Protein AF-A0A177SA13-F1 (afdb_monomer)

Structure (mmCIF, N/CA/C/O backbone):
data_AF-A0A177SA13-F1
#
_entry.id   AF-A0A177SA13-F1
#
loop_
_atom_site.group_PDB
_atom_site.id
_atom_site.type_symbol
_atom_site.label_atom_id
_atom_site.label_alt_id
_atom_site.label_comp_id
_atom_site.label_asym_id
_atom_site.label_entity_id
_atom_site.label_seq_id
_atom_site.pdbx_PDB_ins_code
_atom_site.Cartn_x
_atom_site.Cartn_y
_atom_site.Cartn_z
_atom_site.occupancy
_atom_site.B_iso_or_equiv
_atom_site.auth_seq_id
_atom_site.auth_comp_id
_atom_site.auth_asym_id
_atom_site.auth_atom_id
_atom_site.pdbx_PDB_model_num
ATOM 1 N N . MET A 1 1 ? -28.530 29.127 20.887 1.00 48.41 1 MET A N 1
ATOM 2 C CA . MET A 1 1 ? -27.396 28.329 21.406 1.00 48.41 1 MET A CA 1
ATOM 3 C C . MET A 1 1 ? -26.901 27.435 20.284 1.00 48.41 1 MET A C 1
ATOM 5 O O . MET A 1 1 ? -27.705 26.696 19.733 1.00 48.41 1 MET A O 1
ATOM 9 N N . LYS A 1 2 ? -25.630 27.547 19.887 1.00 66.88 2 LYS A N 1
ATOM 10 C CA . LYS A 1 2 ? -25.045 26.682 18.854 1.00 66.88 2 LYS A CA 1
ATOM 11 C C . LYS A 1 2 ? -24.592 25.411 19.572 1.00 66.88 2 LYS A C 1
ATOM 13 O O . LYS A 1 2 ? -23.733 25.512 20.444 1.00 66.88 2 LYS A O 1
ATOM 18 N N . LYS A 1 3 ? -25.201 24.255 19.297 1.00 70.44 3 LYS A N 1
ATOM 19 C CA . LYS A 1 3 ? -24.661 22.980 19.791 1.00 70.44 3 LYS A CA 1
ATOM 20 C C . LYS A 1 3 ? -23.243 22.859 19.227 1.00 70.44 3 LYS A C 1
ATOM 22 O O . LYS A 1 3 ? -23.078 22.957 18.014 1.00 70.44 3 LYS A O 1
ATOM 27 N N . LEU A 1 4 ? -22.243 22.717 20.095 1.00 77.56 4 LEU A N 1
ATOM 28 C CA . LEU A 1 4 ? -20.902 22.334 19.663 1.00 77.56 4 LEU A CA 1
ATOM 29 C C . LEU A 1 4 ? -21.035 20.942 19.049 1.00 77.56 4 LEU A C 1
ATOM 31 O O . LEU A 1 4 ? -21.425 19.998 19.737 1.00 77.56 4 LEU A O 1
ATOM 35 N N . VAL A 1 5 ? -20.827 20.855 17.738 1.00 82.69 5 VAL A N 1
ATOM 36 C CA . VAL A 1 5 ? -20.756 19.574 17.041 1.00 82.69 5 VAL A CA 1
ATOM 37 C C . VAL A 1 5 ? -19.411 18.964 17.436 1.00 82.69 5 VAL A C 1
ATOM 39 O O . VAL A 1 5 ? -18.399 19.647 17.279 1.00 82.69 5 VAL A O 1
ATOM 42 N N . PRO A 1 6 ? -19.381 17.748 18.006 1.00 82.81 6 PRO A N 1
ATOM 43 C CA . PRO A 1 6 ? -18.126 17.061 18.262 1.00 82.81 6 PRO A CA 1
ATOM 44 C C . PRO A 1 6 ? -17.381 16.850 16.947 1.00 82.81 6 PRO A C 1
ATOM 46 O O . PRO A 1 6 ? -18.014 16.562 15.927 1.00 82.81 6 PRO A O 1
ATOM 49 N N . ASP A 1 7 ? -16.056 16.960 16.980 1.00 82.31 7 ASP A N 1
ATOM 50 C CA . ASP A 1 7 ? -15.249 16.585 15.826 1.00 82.31 7 ASP A CA 1
ATOM 51 C C . ASP A 1 7 ? -15.524 15.122 15.442 1.00 82.31 7 ASP A C 1
ATOM 53 O O . ASP A 1 7 ? -15.719 14.272 16.325 1.00 82.31 7 ASP A O 1
ATOM 57 N N . PRO A 1 8 ? -15.567 14.808 14.135 1.00 82.06 8 PRO A N 1
ATOM 58 C CA . PRO A 1 8 ? -15.718 13.437 13.689 1.00 82.06 8 PRO A CA 1
ATOM 59 C C . PRO A 1 8 ? -14.547 12.587 14.204 1.00 82.06 8 PRO A C 1
ATOM 61 O O . PRO A 1 8 ? -13.424 13.083 14.340 1.00 82.06 8 PRO A O 1
ATOM 64 N N . PRO A 1 9 ? -14.789 11.298 14.495 1.00 85.88 9 PRO A N 1
ATOM 65 C CA . PRO A 1 9 ? -13.735 10.412 14.956 1.00 85.88 9 PRO A CA 1
ATOM 66 C C . PRO A 1 9 ? -12.628 10.329 13.905 1.00 85.88 9 PRO A C 1
ATOM 68 O O . PRO A 1 9 ? -12.895 10.187 12.709 1.00 85.88 9 PRO A O 1
ATOM 71 N N . ARG A 1 10 ? -11.377 10.400 14.364 1.00 88.44 10 ARG A N 1
ATOM 72 C 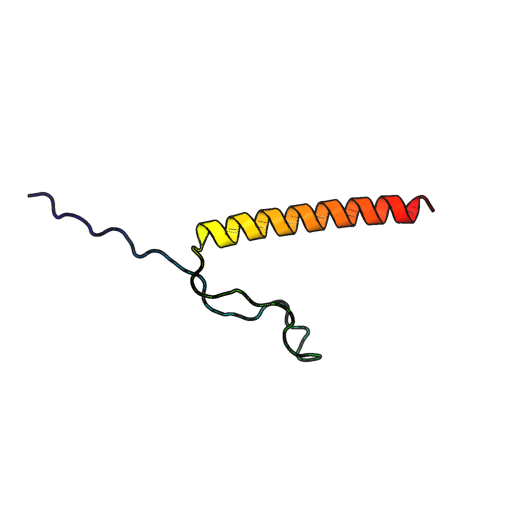CA . ARG A 1 10 ? -10.218 10.155 13.507 1.00 88.44 10 ARG A CA 1
ATOM 73 C C . ARG A 1 10 ? -10.225 8.696 13.081 1.00 88.44 10 ARG A C 1
ATOM 75 O O . ARG A 1 10 ? -10.353 7.807 13.920 1.00 88.44 10 ARG A O 1
ATOM 82 N N . LEU A 1 11 ? -10.101 8.469 11.781 1.00 93.94 11 LEU A N 1
ATOM 83 C CA . LEU A 1 11 ? -10.020 7.125 11.240 1.00 93.94 11 LEU A CA 1
ATOM 84 C C . LEU A 1 11 ? -8.562 6.680 11.252 1.00 93.94 11 LEU A C 1
ATOM 86 O O . LEU A 1 11 ? -7.694 7.379 10.727 1.00 93.94 11 LEU A O 1
ATOM 90 N N . THR A 1 12 ? -8.313 5.511 11.832 1.00 96.62 12 THR A N 1
ATOM 91 C CA . THR A 1 12 ? -6.988 4.903 11.875 1.00 96.62 12 THR A CA 1
ATOM 92 C C . THR A 1 12 ? -6.974 3.555 11.173 1.00 96.62 12 THR A C 1
ATOM 94 O O . THR A 1 12 ? -8.001 2.892 11.007 1.00 96.62 12 THR A O 1
ATOM 97 N N . THR A 1 13 ? -5.793 3.157 10.722 1.00 96.12 13 THR A N 1
ATOM 98 C CA . THR A 1 13 ? -5.559 1.852 10.119 1.00 96.12 13 THR A CA 1
ATOM 99 C C . THR A 1 13 ? -5.745 0.727 11.133 1.00 96.12 13 THR A C 1
ATOM 101 O O . THR A 1 13 ? -5.556 0.896 12.340 1.00 96.12 13 THR A O 1
ATOM 104 N N . VAL A 1 14 ? -6.065 -0.460 10.621 1.00 95.75 14 VAL A N 1
ATOM 105 C CA . VAL A 1 14 ? -6.198 -1.693 11.404 1.00 95.75 14 VAL A CA 1
ATOM 106 C C . VAL A 1 14 ? -5.197 -2.708 10.875 1.00 95.75 14 VAL A C 1
ATOM 108 O O . VAL A 1 14 ? -4.946 -2.749 9.665 1.00 95.75 14 VAL A O 1
ATOM 111 N N . HIS A 1 15 ? -4.638 -3.537 11.756 1.00 96.19 15 HIS A N 1
ATOM 112 C CA . HIS A 1 15 ? -3.663 -4.533 11.338 1.00 96.19 15 HIS A CA 1
ATOM 113 C C . HIS A 1 15 ? -4.276 -5.501 10.323 1.00 96.19 15 HIS A C 1
ATOM 115 O O . HIS A 1 15 ? -5.203 -6.243 10.640 1.00 96.19 15 HIS A O 1
ATOM 121 N N . THR A 1 16 ? -3.770 -5.469 9.090 1.00 93.75 16 THR A N 1
ATOM 122 C CA . THR A 1 16 ? -4.333 -6.242 7.977 1.00 93.75 16 THR A CA 1
ATOM 123 C C . THR A 1 16 ? -3.222 -6.705 7.049 1.00 93.75 16 THR A C 1
ATOM 125 O O . THR A 1 16 ? -2.433 -5.897 6.562 1.00 93.75 16 THR A O 1
ATOM 128 N N . HIS A 1 17 ? -3.153 -8.006 6.781 1.00 92.56 17 HIS A N 1
ATOM 129 C CA . HIS A 1 17 ? -2.227 -8.558 5.794 1.00 92.56 17 HIS A CA 1
ATOM 130 C C . HIS A 1 17 ? -2.654 -8.183 4.371 1.00 92.56 17 HIS A C 1
ATOM 132 O O . HIS A 1 17 ? -3.843 -8.169 4.058 1.00 92.56 17 HIS A O 1
ATOM 138 N N . PHE A 1 18 ? -1.687 -7.920 3.492 1.00 85.69 18 PHE A N 1
ATOM 139 C CA . PHE A 1 18 ? -1.946 -7.678 2.073 1.00 85.69 18 PHE A CA 1
ATOM 140 C C . PHE A 1 18 ? -0.892 -8.365 1.200 1.00 85.69 18 PHE A C 1
ATOM 142 O O . PHE A 1 18 ? 0.116 -8.858 1.703 1.00 85.69 18 PHE A O 1
ATO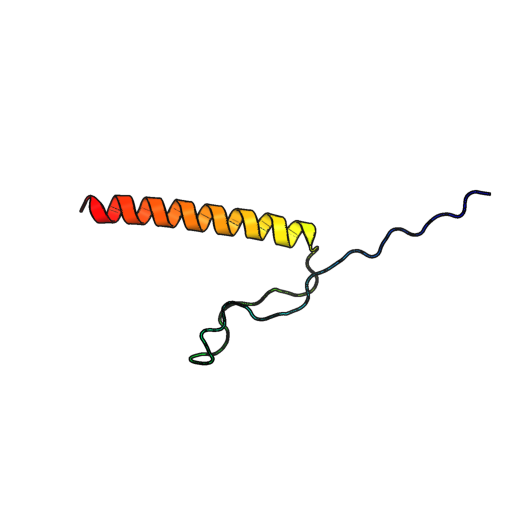M 149 N N . ALA A 1 19 ? -1.155 -8.445 -0.109 1.00 78.25 19 ALA A N 1
ATOM 150 C CA . ALA A 1 19 ? -0.340 -9.207 -1.061 1.00 78.25 19 ALA A CA 1
ATOM 151 C C . ALA A 1 19 ? -0.196 -10.697 -0.677 1.00 78.25 19 ALA A C 1
ATOM 153 O O . ALA A 1 19 ? 0.899 -11.250 -0.592 1.00 78.25 19 ALA A O 1
ATOM 154 N N . THR A 1 20 ? -1.324 -11.368 -0.429 1.00 77.88 20 THR A N 1
ATOM 155 C CA . THR A 1 20 ? -1.330 -12.805 -0.137 1.00 77.88 20 THR A CA 1
ATOM 156 C C . THR A 1 20 ? -1.059 -13.608 -1.410 1.00 77.88 20 THR A C 1
ATOM 158 O O . THR A 1 20 ? -1.893 -13.639 -2.316 1.00 77.88 20 THR A O 1
ATOM 161 N N . CYS A 1 21 ? 0.065 -14.320 -1.463 1.00 82.81 21 CYS A N 1
ATOM 162 C CA . CYS A 1 21 ? 0.420 -15.225 -2.562 1.00 82.81 21 CYS A CA 1
ATOM 163 C C . CYS A 1 21 ? -0.352 -16.556 -2.498 1.00 82.81 21 CYS A C 1
ATOM 165 O 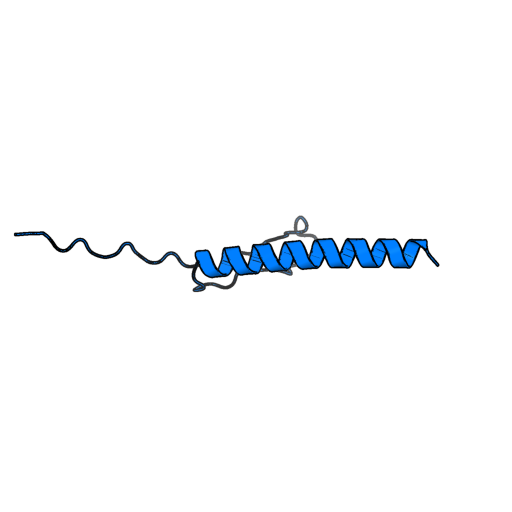O . CYS A 1 21 ? 0.253 -17.623 -2.511 1.00 82.81 21 CYS A O 1
ATOM 167 N N . GLN A 1 22 ? -1.683 -16.505 -2.368 1.00 83.06 22 GLN A N 1
ATOM 168 C CA . GLN A 1 22 ? -2.563 -17.686 -2.301 1.00 83.06 22 GLN A CA 1
ATOM 169 C C . GLN A 1 22 ? -2.070 -18.762 -1.311 1.00 83.06 22 GLN A C 1
ATOM 171 O O . GLN A 1 22 ? -2.058 -19.950 -1.620 1.00 83.06 22 GLN A O 1
ATOM 176 N N . ASN A 1 23 ? -1.609 -18.341 -0.130 1.00 80.69 23 ASN A N 1
ATOM 177 C CA . ASN A 1 23 ? -1.112 -19.221 0.933 1.00 80.69 23 ASN A CA 1
ATOM 178 C C . ASN A 1 23 ? 0.137 -20.058 0.581 1.00 80.69 23 ASN A C 1
ATOM 180 O O . ASN A 1 23 ? 0.488 -20.945 1.355 1.00 80.69 23 ASN A O 1
ATOM 184 N N . HIS A 1 24 ? 0.859 -19.762 -0.509 1.00 88.50 24 HIS A N 1
ATOM 185 C CA . HIS A 1 24 ? 2.149 -20.417 -0.785 1.00 88.50 24 HIS A CA 1
ATOM 186 C C . HIS A 1 24 ? 3.196 -20.150 0.304 1.00 88.50 24 HIS A C 1
ATOM 188 O O . HIS A 1 24 ? 4.093 -20.959 0.520 1.00 88.50 24 HIS A O 1
ATOM 194 N N . HIS A 1 25 ? 3.090 -19.007 0.979 1.00 88.50 25 HIS A N 1
ATOM 195 C CA . HIS A 1 25 ? 3.941 -18.625 2.095 1.00 88.50 25 HIS A CA 1
ATOM 196 C C . HIS A 1 25 ? 3.163 -17.752 3.093 1.00 88.50 25 HIS A C 1
ATOM 198 O O . HIS A 1 25 ? 2.115 -17.194 2.737 1.00 88.50 25 HIS A O 1
ATOM 204 N N . PRO A 1 26 ? 3.668 -17.599 4.333 1.00 89.31 26 PRO A N 1
ATOM 205 C CA . PRO A 1 26 ? 3.145 -16.619 5.278 1.00 89.31 26 PRO A CA 1
ATOM 206 C C . PRO A 1 26 ? 3.121 -15.201 4.679 1.00 89.31 26 PRO A C 1
ATOM 208 O O . PRO A 1 26 ? 3.987 -14.878 3.858 1.00 89.31 26 PRO A O 1
ATOM 211 N N . PRO A 1 27 ? 2.157 -14.342 5.057 1.00 89.38 27 PRO A N 1
ATOM 212 C CA . PRO A 1 27 ? 2.097 -12.966 4.574 1.00 89.38 27 PRO A CA 1
ATOM 213 C C . PRO A 1 27 ? 3.397 -12.209 4.851 1.00 89.38 27 PRO A C 1
ATOM 215 O O . PRO A 1 27 ? 3.900 -12.221 5.971 1.00 89.38 27 PRO A O 1
ATOM 218 N N . LEU A 1 28 ? 3.931 -11.556 3.818 1.00 90.19 28 LEU A N 1
ATOM 219 C CA . LEU A 1 28 ? 5.175 -10.786 3.920 1.00 90.19 28 LEU A CA 1
ATOM 220 C C . LEU A 1 28 ? 4.923 -9.322 4.278 1.00 90.19 28 LEU A C 1
ATOM 222 O O . LEU A 1 28 ? 5.783 -8.673 4.867 1.00 90.19 28 LEU A O 1
ATOM 226 N N . PHE A 1 29 ? 3.746 -8.807 3.924 1.00 89.69 29 PHE A N 1
ATOM 227 C CA . PHE A 1 29 ? 3.392 -7.410 4.107 1.00 89.69 29 PHE A CA 1
ATOM 228 C C . PHE A 1 29 ? 2.088 -7.281 4.888 1.00 89.69 29 PHE A C 1
ATOM 230 O O . PHE A 1 29 ? 1.142 -8.058 4.720 1.00 89.69 29 PHE A O 1
ATOM 237 N N . ALA A 1 30 ? 2.042 -6.273 5.751 1.00 92.56 30 ALA A N 1
ATOM 238 C CA . ALA A 1 30 ? 0.871 -5.943 6.536 1.00 92.56 30 ALA A CA 1
ATOM 239 C C . ALA A 1 30 ? 0.784 -4.434 6.752 1.00 92.56 30 ALA A C 1
ATOM 241 O O . ALA A 1 30 ? 1.796 -3.737 6.816 1.00 92.56 30 ALA A O 1
ATOM 242 N N . VAL A 1 31 ? -0.442 -3.945 6.874 1.00 93.12 31 VAL A N 1
ATOM 243 C CA . VAL A 1 31 ? -0.732 -2.603 7.364 1.00 93.12 31 VAL A CA 1
ATOM 244 C C . VAL A 1 31 ? -0.539 -2.612 8.881 1.00 93.12 31 VAL A C 1
ATOM 246 O O . VAL A 1 31 ? -1.048 -3.503 9.562 1.00 93.12 31 VAL A O 1
ATOM 249 N N . CYS A 1 32 ? 0.206 -1.649 9.419 1.00 93.00 32 CYS A N 1
ATOM 250 C CA . CYS A 1 32 ? 0.310 -1.440 10.864 1.00 93.00 32 CYS A CA 1
ATOM 251 C C . CYS A 1 32 ? -0.966 -0.776 11.388 1.00 93.00 32 CYS A C 1
ATOM 253 O O . CYS A 1 32 ? -1.540 0.068 10.702 1.00 93.00 32 CYS A O 1
ATOM 255 N N . GLU A 1 33 ? -1.414 -1.136 12.588 1.00 95.75 33 GLU A N 1
ATOM 256 C CA . GLU A 1 33 ? -2.568 -0.484 13.212 1.00 95.75 33 GLU A CA 1
ATOM 257 C C . GLU A 1 33 ? -2.221 0.892 13.792 1.00 95.75 33 GLU A C 1
ATOM 259 O O . GLU A 1 33 ? -1.074 1.160 14.151 1.00 95.75 33 GLU A O 1
ATOM 264 N N . GLY A 1 34 ? -3.229 1.758 13.902 1.00 95.25 34 GLY A N 1
ATOM 265 C CA . GLY A 1 34 ? -3.125 3.022 14.632 1.00 95.25 34 GLY A CA 1
ATOM 266 C C . GLY A 1 34 ? -2.509 4.193 13.862 1.00 95.25 34 GLY A C 1
ATOM 267 O O . GLY A 1 34 ? -2.402 5.276 14.431 1.00 95.25 34 GLY A O 1
ATOM 268 N N . ALA A 1 35 ? -2.147 4.025 12.588 1.00 95.00 35 ALA A N 1
ATOM 269 C CA . ALA A 1 35 ? -1.746 5.146 11.740 1.00 95.00 35 ALA A CA 1
AT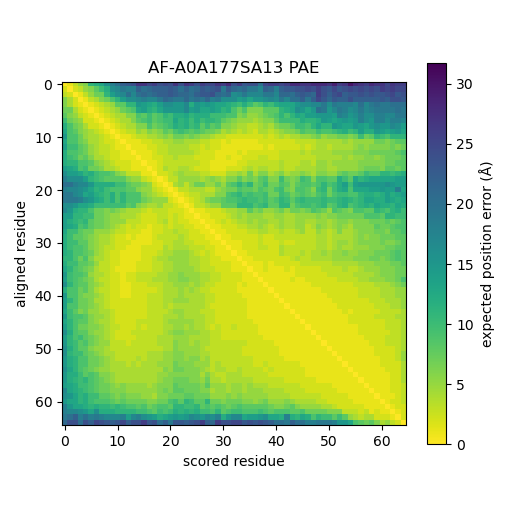OM 270 C C . ALA A 1 35 ? -2.980 5.936 11.285 1.00 95.00 35 ALA A C 1
ATOM 272 O O . ALA A 1 35 ? -4.034 5.346 11.049 1.00 95.00 35 ALA A O 1
ATOM 273 N N . ASP A 1 36 ? -2.859 7.256 11.141 1.00 95.25 36 ASP A N 1
ATOM 274 C CA . ASP A 1 36 ? -3.904 8.068 10.511 1.00 95.25 36 ASP A CA 1
ATOM 275 C C . ASP A 1 36 ? -4.123 7.604 9.060 1.00 95.25 36 ASP A C 1
ATOM 277 O O . ASP A 1 36 ? -3.163 7.342 8.331 1.00 95.25 36 ASP A O 1
ATOM 281 N N . ILE A 1 37 ? -5.385 7.454 8.641 1.00 94.12 37 ILE A N 1
ATOM 282 C CA . ILE A 1 37 ? -5.695 6.941 7.297 1.00 94.12 37 ILE A CA 1
ATOM 283 C C . ILE A 1 37 ? -5.198 7.883 6.196 1.00 94.12 37 ILE A C 1
ATOM 285 O O . ILE A 1 37 ? -4.728 7.399 5.166 1.00 94.12 37 ILE A O 1
ATOM 289 N N . GLY A 1 38 ? -5.309 9.200 6.382 1.00 93.88 38 GLY A N 1
ATOM 290 C CA . GLY A 1 38 ? -4.861 10.177 5.391 1.00 93.88 38 GLY A CA 1
ATOM 291 C C . GLY A 1 38 ? -3.358 10.070 5.171 1.00 93.88 38 GLY A C 1
ATOM 292 O O . GLY A 1 38 ? -2.916 9.855 4.041 1.00 93.88 38 GLY A O 1
ATOM 293 N N . ASP A 1 39 ? -2.602 10.094 6.269 1.00 94.69 39 ASP A N 1
ATOM 294 C CA . ASP A 1 39 ? -1.147 9.941 6.238 1.00 94.69 39 ASP A CA 1
ATOM 295 C C . ASP A 1 39 ? -0.754 8.597 5.610 1.00 94.69 39 ASP A C 1
ATOM 297 O O . ASP A 1 39 ? 0.108 8.546 4.731 1.00 94.69 39 ASP A O 1
ATOM 301 N N . ALA A 1 40 ? -1.401 7.496 6.006 1.00 94.69 40 ALA A N 1
ATOM 302 C CA . ALA A 1 40 ? -1.101 6.169 5.473 1.00 94.69 40 ALA A CA 1
ATOM 303 C C . ALA A 1 40 ? -1.304 6.095 3.950 1.00 94.69 40 ALA A C 1
ATOM 305 O O . ALA A 1 40 ? -0.467 5.528 3.242 1.00 94.69 40 ALA A O 1
ATOM 306 N N . LEU A 1 41 ? -2.390 6.680 3.433 1.00 94.94 41 LEU A N 1
ATOM 307 C CA . LEU A 1 41 ? -2.680 6.701 1.998 1.00 94.94 41 LEU A CA 1
ATOM 308 C C . LEU A 1 41 ? -1.708 7.593 1.221 1.00 94.94 41 LEU A C 1
ATOM 310 O O . LEU A 1 41 ? -1.287 7.213 0.126 1.00 94.94 41 LEU A O 1
ATOM 314 N N . GLU A 1 42 ? -1.321 8.741 1.775 1.00 97.38 42 GLU A N 1
ATOM 315 C CA . GLU A 1 42 ? -0.340 9.632 1.151 1.00 97.38 42 GLU A CA 1
ATOM 316 C 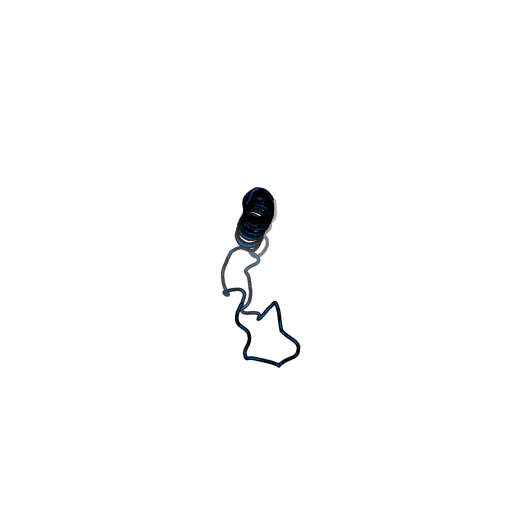C . GLU A 1 42 ? 1.030 8.951 1.026 1.00 97.38 42 GLU A C 1
ATOM 318 O O . GLU A 1 42 ? 1.600 8.886 -0.069 1.00 97.38 42 GLU A O 1
ATOM 323 N N . HIS A 1 43 ? 1.519 8.347 2.112 1.00 95.50 43 HIS A N 1
ATOM 324 C CA . HIS A 1 43 ? 2.790 7.621 2.107 1.00 95.50 43 HIS A CA 1
ATOM 325 C C . HIS A 1 43 ? 2.752 6.402 1.179 1.00 95.50 43 HIS A C 1
ATOM 327 O O . HIS A 1 43 ? 3.719 6.154 0.456 1.00 95.50 43 HIS A O 1
ATOM 333 N N . LEU A 1 44 ? 1.635 5.667 1.143 1.00 94.12 44 LEU A N 1
ATOM 334 C CA . LEU A 1 44 ? 1.457 4.547 0.218 1.00 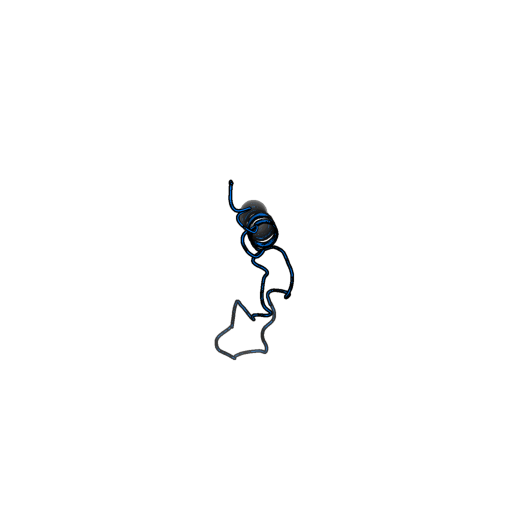94.12 44 LEU A CA 1
ATOM 335 C C . LEU A 1 44 ? 1.514 5.010 -1.242 1.00 94.12 44 LEU A C 1
ATOM 337 O O . LEU A 1 44 ? 2.195 4.388 -2.057 1.00 94.12 44 LEU A O 1
ATOM 341 N N . ALA A 1 45 ? 0.838 6.109 -1.582 1.00 97.38 45 ALA A N 1
ATOM 342 C CA . ALA A 1 45 ? 0.846 6.648 -2.938 1.00 97.38 45 ALA A CA 1
ATOM 343 C C . ALA A 1 45 ? 2.257 7.067 -3.378 1.00 97.38 45 ALA A C 1
ATOM 345 O O . ALA A 1 45 ? 2.652 6.788 -4.512 1.00 97.38 45 ALA A O 1
ATOM 346 N N . ILE A 1 46 ? 3.025 7.698 -2.487 1.00 97.88 46 ILE A N 1
ATOM 347 C CA . ILE A 1 46 ? 4.425 8.058 -2.743 1.00 97.88 46 ILE A CA 1
ATOM 348 C C . ILE A 1 46 ? 5.267 6.796 -2.947 1.00 97.88 46 ILE A C 1
ATOM 350 O O . ILE A 1 46 ? 5.967 6.692 -3.950 1.00 97.88 46 ILE A O 1
ATOM 354 N N . ALA A 1 47 ? 5.161 5.815 -2.047 1.00 95.44 47 ALA A N 1
ATOM 355 C CA . ALA A 1 47 ? 5.928 4.575 -2.133 1.00 95.44 47 ALA A CA 1
ATOM 356 C C . ALA A 1 47 ? 5.673 3.825 -3.451 1.00 95.44 47 ALA A C 1
ATOM 358 O O . ALA A 1 47 ? 6.621 3.379 -4.097 1.00 95.44 47 ALA A O 1
ATOM 359 N N . LEU A 1 48 ? 4.410 3.730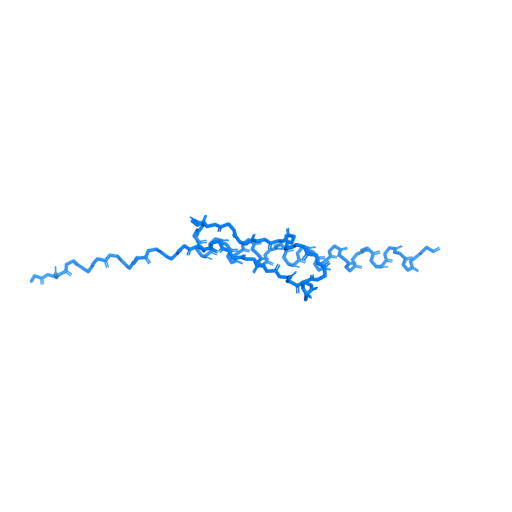 -3.885 1.00 95.50 48 LEU A N 1
ATOM 360 C CA . LEU A 1 48 ? 4.044 3.077 -5.145 1.00 95.50 48 LEU A CA 1
ATOM 361 C C . LEU A 1 48 ? 4.590 3.819 -6.370 1.00 95.50 48 LEU A C 1
ATOM 363 O O . LEU A 1 48 ? 5.098 3.173 -7.285 1.00 95.50 48 LEU A O 1
ATOM 367 N N . LYS A 1 49 ? 4.523 5.157 -6.385 1.00 98.06 49 LYS A N 1
ATOM 368 C CA . LYS A 1 49 ? 5.106 5.967 -7.468 1.00 98.06 49 LYS A CA 1
ATOM 369 C C . LYS A 1 49 ? 6.615 5.765 -7.554 1.00 98.06 49 LYS A C 1
ATOM 371 O O . LYS A 1 49 ? 7.117 5.410 -8.615 1.00 98.06 49 LYS A O 1
ATOM 376 N N . SER A 1 50 ? 7.311 5.890 -6.427 1.00 97.75 50 SER A N 1
ATOM 377 C CA . SER A 1 50 ? 8.761 5.703 -6.362 1.00 97.75 50 SER A CA 1
ATOM 378 C C . SER A 1 50 ? 9.180 4.300 -6.800 1.00 97.75 50 SER A C 1
ATOM 380 O O . SER A 1 50 ? 10.151 4.153 -7.541 1.00 97.75 50 SER A O 1
ATOM 382 N N . ALA A 1 51 ? 8.442 3.265 -6.386 1.00 96.62 51 ALA A N 1
ATOM 383 C CA . ALA A 1 51 ? 8.701 1.890 -6.805 1.00 96.62 51 ALA A CA 1
ATOM 384 C C . ALA A 1 51 ? 8.514 1.711 -8.320 1.00 96.62 51 ALA A C 1
ATOM 386 O O . ALA A 1 51 ? 9.347 1.080 -8.967 1.00 96.62 51 ALA A O 1
ATOM 387 N N . ALA A 1 52 ? 7.459 2.294 -8.899 1.00 97.50 52 ALA A N 1
ATOM 388 C CA . ALA A 1 52 ? 7.213 2.233 -10.337 1.00 97.50 52 ALA A CA 1
ATOM 389 C C . ALA A 1 52 ? 8.316 2.942 -11.141 1.00 97.50 52 ALA A C 1
ATOM 391 O O . ALA A 1 52 ? 8.846 2.368 -12.091 1.00 97.50 52 ALA A O 1
ATOM 392 N N . GLU A 1 53 ? 8.699 4.155 -10.736 1.00 97.88 53 GLU A N 1
ATOM 393 C CA . GLU A 1 53 ? 9.762 4.929 -11.386 1.00 97.88 53 GLU A CA 1
ATOM 394 C C . GLU A 1 53 ? 11.116 4.219 -11.296 1.00 97.88 53 GLU A C 1
ATOM 396 O O . GLU A 1 53 ? 11.816 4.087 -12.299 1.00 97.88 53 GLU A O 1
ATOM 401 N N . THR A 1 54 ? 11.461 3.700 -10.115 1.00 97.44 54 THR A N 1
ATOM 402 C CA . THR A 1 54 ? 12.722 2.972 -9.902 1.00 97.44 54 THR A CA 1
ATOM 403 C C . THR A 1 54 ? 12.764 1.692 -10.734 1.00 97.44 54 THR A C 1
ATOM 405 O O . THR A 1 54 ? 13.788 1.392 -11.347 1.00 97.44 54 THR A O 1
ATOM 408 N N . ASN A 1 55 ? 11.654 0.949 -10.806 1.00 97.19 55 ASN A N 1
ATOM 409 C CA . ASN A 1 55 ? 11.578 -0.249 -11.639 1.00 97.19 55 ASN A CA 1
ATOM 410 C C . ASN A 1 55 ? 11.744 0.079 -13.126 1.00 97.19 55 ASN A C 1
ATOM 412 O O . ASN A 1 55 ? 12.490 -0.617 -13.808 1.00 97.19 55 ASN A O 1
ATOM 416 N N . ALA A 1 56 ? 11.106 1.144 -13.622 1.00 96.69 56 ALA A N 1
ATOM 417 C CA . ALA A 1 56 ? 11.271 1.576 -15.009 1.00 96.69 56 ALA A CA 1
ATOM 418 C C . ALA A 1 56 ? 12.734 1.940 -15.319 1.00 96.69 56 ALA A C 1
ATOM 420 O O . ALA A 1 56 ? 13.297 1.452 -16.295 1.00 96.69 56 ALA A O 1
ATOM 421 N N . GLN A 1 57 ? 13.384 2.713 -14.442 1.00 96.81 57 GLN A N 1
ATOM 422 C CA . GLN A 1 57 ? 14.803 3.062 -14.587 1.00 96.81 57 GLN A CA 1
ATOM 423 C C . GLN A 1 57 ? 15.714 1.826 -14.582 1.00 96.81 57 GLN A C 1
ATOM 425 O O . GLN A 1 57 ? 16.661 1.749 -15.362 1.00 96.81 57 GLN A O 1
ATOM 430 N N . MET A 1 58 ? 15.437 0.850 -13.713 1.00 96.38 58 MET A N 1
ATOM 431 C CA . MET A 1 58 ? 16.181 -0.411 -13.658 1.00 96.38 58 MET A CA 1
ATOM 432 C C . MET A 1 58 ? 16.034 -1.225 -14.946 1.00 96.38 58 MET A C 1
ATOM 434 O O . MET A 1 58 ? 17.032 -1.754 -15.433 1.00 96.38 58 MET A O 1
ATOM 438 N N . CYS A 1 59 ? 14.826 -1.312 -15.510 1.00 96.00 59 CYS A N 1
ATOM 439 C CA . CYS A 1 59 ? 14.592 -1.975 -16.794 1.00 96.00 59 CYS A CA 1
ATOM 440 C C . CYS A 1 59 ? 15.379 -1.293 -17.921 1.00 96.00 59 CYS A C 1
ATOM 442 O O . CYS A 1 59 ? 16.143 -1.960 -18.614 1.00 96.00 59 CYS A O 1
ATOM 444 N N . ASP A 1 60 ? 15.305 0.037 -18.019 1.00 95.81 60 ASP A N 1
ATOM 445 C CA . ASP A 1 60 ? 16.049 0.806 -19.023 1.00 95.81 60 ASP A CA 1
ATOM 446 C C . ASP A 1 60 ? 17.570 0.605 -18.919 1.00 95.81 60 ASP A C 1
ATOM 448 O O . ASP A 1 60 ? 18.276 0.617 -19.928 1.00 95.81 60 ASP A O 1
ATOM 452 N N . LEU A 1 61 ? 18.105 0.461 -17.702 1.00 95.06 61 LEU A N 1
ATOM 453 C CA . LEU A 1 61 ? 19.526 0.185 -17.475 1.00 95.06 61 LEU A CA 1
ATOM 454 C C . LEU A 1 61 ? 19.906 -1.253 -17.839 1.00 95.06 61 LEU A C 1
ATOM 456 O O . LEU A 1 61 ? 21.016 -1.475 -18.325 1.00 95.06 61 LEU A O 1
ATOM 460 N N . ALA A 1 62 ? 19.014 -2.214 -17.594 1.00 94.19 62 ALA A N 1
ATOM 461 C CA . ALA A 1 62 ? 19.224 -3.612 -17.946 1.00 94.19 62 ALA A CA 1
ATOM 462 C C . ALA A 1 62 ? 19.242 -3.817 -19.469 1.00 94.19 62 ALA A C 1
ATOM 464 O O . ALA A 1 62 ? 20.113 -4.528 -19.958 1.00 94.19 62 ALA A O 1
ATOM 465 N N . ASP A 1 63 ? 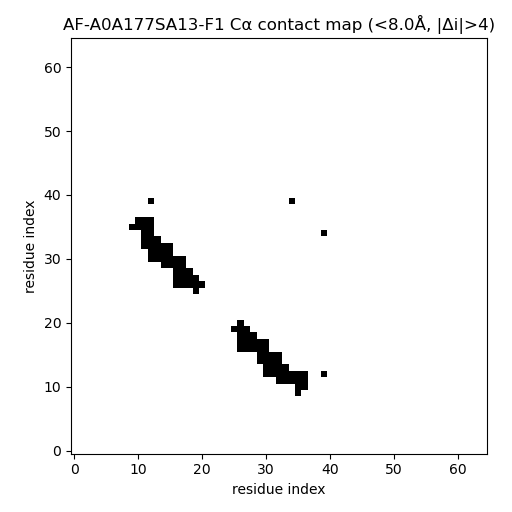18.365 -3.134 -20.210 1.00 90.75 63 ASP A N 1
ATOM 466 C CA . ASP A 1 63 ? 18.268 -3.235 -21.676 1.00 90.75 63 ASP A CA 1
ATOM 467 C C . ASP A 1 63 ? 19.454 -2.594 -22.418 1.00 90.75 63 ASP A C 1
ATOM 469 O O . ASP A 1 63 ? 19.693 -2.863 -23.595 1.00 90.75 63 ASP A O 1
ATOM 473 N N . ARG A 1 64 ? 20.216 -1.726 -21.742 1.00 85.50 64 ARG A N 1
ATOM 474 C CA . ARG A 1 64 ? 21.423 -1.084 -22.293 1.00 85.50 64 ARG A CA 1
ATOM 475 C C . ARG A 1 64 ? 22.690 -1.932 -22.144 1.00 85.50 64 ARG A C 1
ATOM 477 O O . ARG A 1 64 ? 23.756 -1.474 -22.561 1.00 85.50 64 ARG A O 1
ATOM 484 N N . LYS A 1 65 ? 22.599 -3.095 -21.502 1.00 56.09 65 LYS A N 1
ATOM 485 C CA . LYS A 1 65 ? 23.720 -3.988 -21.195 1.00 56.09 65 LYS A CA 1
ATOM 486 C C . LYS A 1 65 ? 23.782 -5.164 -22.159 1.00 56.09 65 LYS A C 1
ATOM 488 O O . LYS A 1 65 ? 24.925 -5.549 -22.487 1.00 56.09 65 LYS A O 1
#

pLDDT: mean 89.96, std 9.66, range [48.41, 98.06]

Sequence (65 aa):
MKKLVPDPPRLTTVHTHFATCQNHHPPLFAVCEGADIGDALEHLAIALKSAAETNAQMCDLADRK

Radius of gyration: 19.39 Å; Cα contacts (8 Å, |Δi|>4): 46; chain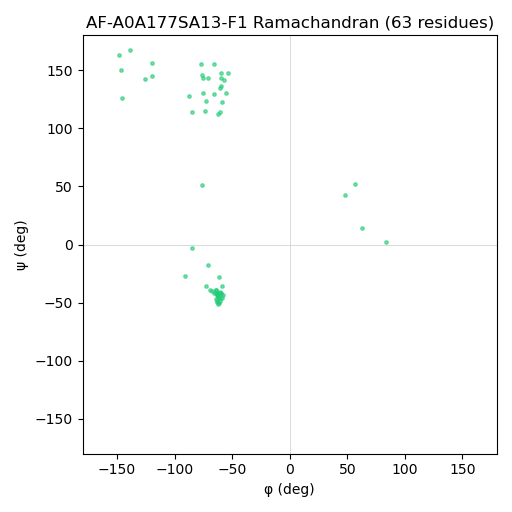s: 1; bounding box: 51×49×44 Å

Secondary structure (DSSP, 8-state):
----PPPPPPPB---EEE---TTSS---EEEPTT-BHHHHHHHHHHHHHHHHHHHHHHHHHHHT-

Mean predicted aligned error: 6.43 Å

Foldseek 3Di:
DDPPDDDDDFDWDDWAADPDPVPPDPGPDIDDTDHGPVVVVVVVVVVVVVVVVVVVVVVVVVVVD

Organism: Pseudomonas putida (NCBI:txid303)

Solvent-accessible surface area (backbone atoms only — not comparable to full-atom values): 4117 Å² total; per-residue (Å²): 134,83,79,82,76,75,79,78,82,83,61,56,38,59,72,40,76,45,84,70,66,83,74,78,54,81,70,84,42,63,46,65,56,74,41,50,46,68,61,50,52,53,53,48,54,51,52,53,50,53,51,52,53,52,50,52,53,51,50,60,56,57,78,74,108